Protein AF-A0A1J8P291-F1 (afdb_monomer_lite)

Foldseek 3Di:
DDAAQAWFKKKWAFPVDDDDPPDWPVNLVVC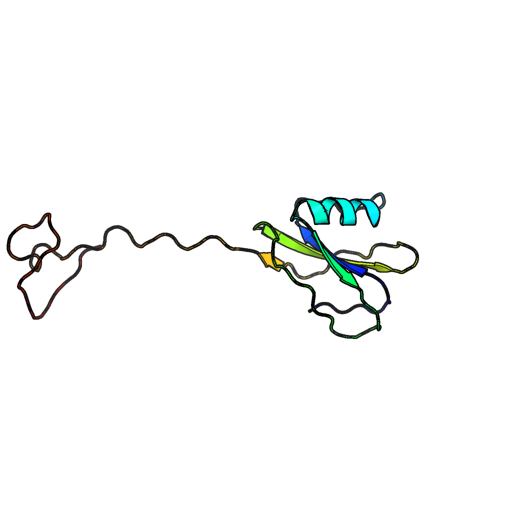VVVLGMWMDTDHDHGDDDDTDSPSHDFHKIWMWGAHPVGDIDDTDPDIDTDDPDDDDDDPFKAWDPVAAPDDRPPSDGPDPDDTDITD

Radius of gyration: 25.23 Å; chains: 1; bounding box: 46×30×67 Å

Sequence (119 aa):
SVQSSETGTAYLVHSSITVDANTTQANLDTFALADKVNKVTIATVDTATDLAATGLVDGEYKVYTVDIAGNISTASTGTVTIDTTNPSAPTGLSLADSSNTGSNDDNITSQTSALTLSG

Structure (mmCIF, N/CA/C/O backbone):
data_AF-A0A1J8P291-F1
#
_entry.id   AF-A0A1J8P291-F1
#
loop_
_atom_site.group_PDB
_atom_site.id
_atom_site.type_symbol
_atom_site.label_atom_id
_atom_site.label_alt_id
_atom_site.label_comp_id
_atom_site.label_asym_id
_atom_site.label_entity_id
_atom_site.label_seq_id
_atom_site.pdbx_PDB_ins_code
_atom_site.Cartn_x
_atom_site.Cartn_y
_atom_site.Cartn_z
_atom_site.occupancy
_atom_site.B_iso_or_equiv
_atom_site.auth_seq_id
_atom_site.auth_comp_id
_atom_site.auth_asym_id
_atom_site.auth_atom_id
_atom_site.pdbx_PDB_model_num
ATOM 1 N N . SER A 1 1 ? -4.252 -6.861 2.126 1.00 89.94 1 SER A N 1
ATOM 2 C CA . SER A 1 1 ? -5.291 -6.613 3.139 1.00 89.94 1 SER A CA 1
ATOM 3 C C . SER A 1 1 ? -4.663 -6.558 4.525 1.00 89.94 1 SER A C 1
ATOM 5 O O . SER A 1 1 ? -3.512 -6.952 4.693 1.00 89.94 1 SER A O 1
ATOM 7 N N . VAL A 1 2 ? -5.401 -6.035 5.498 1.00 93.75 2 VAL A N 1
ATOM 8 C CA . VAL A 1 2 ? -5.048 -5.931 6.918 1.00 93.75 2 VAL A CA 1
ATOM 9 C C . VAL A 1 2 ? -6.176 -6.526 7.763 1.00 93.75 2 VAL A C 1
ATOM 11 O O . VAL A 1 2 ? -7.321 -6.556 7.320 1.00 93.75 2 VAL A O 1
ATOM 14 N N . GLN A 1 3 ? -5.863 -7.008 8.962 1.00 94.12 3 GLN A N 1
ATOM 15 C CA . GLN A 1 3 ? -6.821 -7.590 9.906 1.00 94.12 3 GLN A CA 1
ATOM 16 C C . GLN A 1 3 ? -6.417 -7.190 11.330 1.00 94.12 3 GLN A C 1
ATOM 18 O O . GLN A 1 3 ? -5.225 -7.078 11.616 1.00 94.12 3 GLN A O 1
ATOM 23 N N . SER A 1 4 ? -7.398 -6.970 12.206 1.00 94.88 4 SER A N 1
ATOM 24 C CA . SER A 1 4 ? -7.193 -6.589 13.608 1.00 94.88 4 SER A CA 1
ATOM 25 C C . SER A 1 4 ? -8.221 -7.271 14.510 1.00 94.88 4 SER A C 1
ATOM 27 O O . SER A 1 4 ? -9.342 -7.528 14.069 1.00 94.88 4 SER A O 1
ATOM 29 N N . SER A 1 5 ? -7.839 -7.542 15.759 1.00 94.19 5 SER A N 1
ATOM 30 C CA . SER A 1 5 ? -8.708 -8.078 16.815 1.00 94.19 5 SER A CA 1
ATOM 31 C C . SER A 1 5 ? -9.688 -7.043 17.380 1.00 94.19 5 SER A C 1
ATOM 33 O O . SER A 1 5 ? -10.601 -7.394 18.124 1.00 94.19 5 SER A O 1
ATOM 35 N N . GLU A 1 6 ? -9.536 -5.771 17.012 1.00 94.19 6 GLU A N 1
ATOM 36 C CA . GLU A 1 6 ? -10.347 -4.656 17.481 1.00 94.19 6 GLU A CA 1
ATOM 37 C C . GLU A 1 6 ? -10.904 -3.847 16.302 1.00 94.19 6 GLU A C 1
ATOM 39 O O . GLU A 1 6 ? -10.312 -3.756 15.224 1.00 94.19 6 GLU A O 1
ATOM 44 N N . THR A 1 7 ? -12.072 -3.231 16.502 1.00 95.75 7 THR A N 1
ATOM 45 C CA . THR A 1 7 ? -12.615 -2.255 15.549 1.00 95.75 7 THR A CA 1
ATOM 46 C C . THR A 1 7 ? -11.885 -0.923 15.679 1.00 95.75 7 THR A C 1
ATOM 48 O O . THR A 1 7 ? -11.583 -0.489 16.793 1.00 95.75 7 THR A O 1
ATOM 51 N N . GLY A 1 8 ? -11.679 -0.228 14.563 1.00 96.06 8 GLY A N 1
ATOM 52 C CA . GLY A 1 8 ? -10.943 1.032 14.553 1.00 96.06 8 GLY A CA 1
ATOM 53 C C . GLY A 1 8 ? -10.460 1.418 13.161 1.00 96.06 8 GLY A C 1
ATOM 54 O O . GLY A 1 8 ? -11.165 1.218 12.172 1.00 96.06 8 GLY A O 1
ATOM 55 N N . THR A 1 9 ? -9.247 1.950 13.072 1.00 97.19 9 THR A N 1
ATOM 56 C CA . THR A 1 9 ? -8.617 2.349 11.808 1.00 97.19 9 THR A CA 1
ATOM 57 C C . THR A 1 9 ? -7.230 1.733 11.700 1.00 97.19 9 THR A C 1
ATOM 59 O O . THR A 1 9 ? -6.401 1.893 12.592 1.00 97.19 9 THR A O 1
ATOM 62 N N . ALA A 1 10 ? -6.956 1.055 10.591 1.00 97.31 10 ALA A N 1
ATOM 63 C CA . ALA A 1 10 ? -5.620 0.603 10.239 1.00 97.31 10 ALA A CA 1
ATOM 64 C C . ALA A 1 10 ? -4.903 1.671 9.407 1.00 97.31 10 ALA A C 1
ATOM 66 O O . ALA A 1 10 ? -5.493 2.267 8.507 1.00 97.31 10 ALA A O 1
ATOM 67 N N . TYR A 1 11 ? -3.623 1.872 9.693 1.00 97.62 11 TYR A N 1
ATOM 68 C CA . TYR A 1 11 ? -2.731 2.825 9.050 1.00 97.62 11 TYR A CA 1
ATOM 69 C C . TYR A 1 11 ? -1.519 2.086 8.491 1.00 97.62 11 TYR A C 1
ATOM 71 O O . TYR A 1 11 ? -0.851 1.364 9.224 1.00 97.62 11 TYR A O 1
ATOM 79 N N . LEU A 1 12 ? -1.210 2.288 7.213 1.00 97.69 12 LEU A N 1
ATOM 80 C CA . LEU A 1 12 ? 0.047 1.876 6.595 1.00 97.69 12 LEU A CA 1
ATOM 81 C C . LEU A 1 12 ? 0.984 3.082 6.616 1.00 97.69 12 LEU A C 1
ATOM 83 O O . LEU A 1 12 ? 0.720 4.059 5.924 1.00 97.69 12 LEU A O 1
ATOM 87 N N . VAL A 1 13 ? 2.035 3.033 7.431 1.00 97.88 13 VAL A N 1
ATOM 88 C CA . VAL A 1 13 ? 2.860 4.193 7.796 1.00 97.88 13 VAL A CA 1
ATOM 89 C C . VAL A 1 13 ? 4.289 4.026 7.294 1.00 97.88 13 VAL A C 1
ATOM 91 O O . VAL A 1 13 ? 4.917 3.001 7.567 1.00 97.88 13 VAL A O 1
ATOM 94 N N . HIS A 1 14 ? 4.800 5.034 6.583 1.00 97.38 14 HIS A N 1
ATOM 95 C CA . HIS A 1 14 ? 6.168 5.056 6.063 1.00 97.38 14 HIS A CA 1
ATOM 96 C C . HIS A 1 14 ? 7.210 5.060 7.192 1.00 97.38 14 HIS A C 1
ATOM 98 O O . HIS A 1 14 ? 7.032 5.724 8.214 1.00 97.38 14 HIS A O 1
ATOM 104 N N . SER A 1 15 ? 8.348 4.399 6.981 1.00 95.75 15 SER A N 1
ATOM 105 C CA . SER A 1 15 ? 9.428 4.229 7.965 1.00 95.75 15 SER A CA 1
ATOM 106 C C . SER A 1 15 ? 10.077 5.539 8.426 1.00 95.75 15 SER A C 1
ATOM 108 O O . SER A 1 15 ? 10.687 5.583 9.490 1.00 95.75 15 SER A O 1
ATOM 110 N N . SER A 1 16 ? 9.911 6.629 7.669 1.00 94.75 16 SER A N 1
ATOM 111 C CA . SER A 1 16 ? 10.361 7.969 8.079 1.00 94.75 16 SER A CA 1
ATOM 112 C C . SER A 1 16 ? 9.531 8.588 9.210 1.00 94.75 16 SER A C 1
ATOM 114 O O . SER A 1 16 ? 9.901 9.650 9.702 1.00 94.75 16 SER A O 1
ATOM 116 N N . ILE A 1 17 ? 8.370 8.018 9.545 1.00 94.75 17 ILE A N 1
ATOM 117 C CA . ILE A 1 17 ? 7.502 8.502 10.620 1.00 94.75 17 ILE A CA 1
ATOM 118 C C . ILE A 1 17 ? 7.774 7.683 11.881 1.00 94.75 17 ILE A C 1
ATOM 120 O O . ILE A 1 17 ? 7.585 6.467 11.899 1.00 94.75 17 ILE A O 1
ATOM 124 N N . THR A 1 18 ? 8.179 8.359 12.953 1.00 94.06 18 THR A N 1
ATOM 125 C CA . THR A 1 18 ? 8.285 7.742 14.278 1.00 94.06 18 THR A CA 1
ATOM 126 C C . THR A 1 18 ? 6.895 7.632 14.892 1.00 94.06 18 THR A C 1
ATOM 128 O O . THR A 1 18 ? 6.225 8.646 15.071 1.00 94.06 18 THR A O 1
ATOM 131 N N . VAL A 1 19 ? 6.475 6.408 15.218 1.00 94.75 19 VAL A N 1
ATOM 132 C CA . VAL A 1 19 ? 5.251 6.141 15.983 1.00 94.75 19 VAL A CA 1
ATOM 133 C C . VAL A 1 19 ? 5.658 5.740 17.398 1.00 94.75 19 VAL A C 1
ATOM 135 O O . VAL A 1 19 ? 6.246 4.679 17.607 1.00 94.75 19 VAL A O 1
ATOM 138 N N . ASP A 1 20 ? 5.382 6.617 18.357 1.00 93.00 20 ASP A N 1
ATOM 139 C CA . ASP A 1 20 ? 5.696 6.449 19.778 1.00 93.00 20 ASP A CA 1
ATOM 140 C C . ASP A 1 20 ? 4.497 6.799 20.677 1.00 93.00 20 ASP A C 1
ATOM 142 O O . ASP A 1 20 ? 3.396 7.067 20.197 1.00 93.00 20 ASP A O 1
ATOM 146 N N . ALA A 1 21 ? 4.705 6.806 21.996 1.00 89.88 21 ALA A N 1
ATOM 147 C CA . ALA A 1 21 ? 3.656 7.056 22.986 1.00 89.88 21 ALA A CA 1
ATOM 148 C C . ALA A 1 21 ? 2.993 8.449 22.899 1.00 89.88 21 ALA A C 1
ATOM 150 O O . ALA A 1 21 ? 1.912 8.632 23.449 1.00 89.88 21 ALA A O 1
ATOM 151 N N . ASN A 1 22 ? 3.619 9.426 22.236 1.00 91.62 22 ASN A N 1
ATOM 152 C CA . ASN A 1 22 ? 3.053 10.760 22.012 1.00 91.62 22 ASN A CA 1
ATOM 153 C C . ASN A 1 22 ? 2.361 10.881 20.650 1.00 91.62 22 ASN A C 1
ATOM 155 O O . ASN A 1 22 ? 1.756 11.913 20.355 1.00 91.62 22 ASN A O 1
ATOM 159 N N . THR A 1 23 ? 2.475 9.862 19.797 1.00 95.62 23 THR A N 1
ATOM 160 C CA . THR A 1 23 ? 1.822 9.860 18.493 1.00 95.62 23 THR A CA 1
ATOM 161 C C . THR A 1 23 ? 0.324 9.694 18.684 1.00 95.62 23 THR A C 1
ATOM 163 O O . THR A 1 23 ? -0.137 8.790 19.374 1.00 95.62 23 THR A O 1
ATOM 166 N N . THR A 1 24 ? -0.447 10.571 18.052 1.00 95.50 24 THR A N 1
ATOM 167 C CA . THR A 1 24 ? -1.910 10.523 18.065 1.00 95.50 24 THR A CA 1
ATOM 168 C C . THR A 1 24 ? -2.449 10.173 16.686 1.00 95.50 24 THR A C 1
ATOM 170 O O . THR A 1 24 ? -1.769 10.336 15.668 1.00 95.50 24 THR A O 1
ATOM 173 N N . GLN A 1 25 ? -3.719 9.774 16.630 1.00 95.25 25 GLN A N 1
ATOM 174 C CA . GLN A 1 25 ? -4.406 9.550 15.361 1.00 95.25 25 GLN A CA 1
ATOM 175 C C . GLN A 1 25 ? -4.371 10.781 14.438 1.00 95.25 25 GLN A C 1
ATOM 177 O O . GLN A 1 25 ? -4.158 10.645 13.235 1.00 95.25 25 GLN A O 1
ATOM 182 N N . ALA A 1 26 ? -4.479 11.989 14.999 1.00 95.06 26 ALA A N 1
ATOM 183 C CA . ALA A 1 26 ? -4.407 13.236 14.239 1.00 95.06 26 ALA A CA 1
ATOM 184 C C . ALA A 1 26 ? -3.026 13.469 13.595 1.00 95.06 26 ALA A C 1
ATOM 186 O O . ALA A 1 26 ? -2.938 14.034 12.501 1.00 95.06 26 ALA A O 1
ATOM 187 N N . ASN A 1 27 ? -1.940 13.015 14.237 1.00 94.56 27 ASN A N 1
ATOM 188 C CA . ASN A 1 27 ? -0.608 13.072 13.633 1.00 94.56 27 ASN A CA 1
ATOM 189 C C . ASN A 1 27 ? -0.533 12.156 12.407 1.00 94.56 27 ASN A C 1
ATOM 191 O O . ASN A 1 27 ? -0.109 12.606 11.345 1.00 94.56 27 ASN A O 1
ATOM 195 N N . LEU A 1 28 ? -1.006 10.910 12.527 1.00 95.12 28 LEU A N 1
ATOM 196 C CA . LEU A 1 28 ? -1.041 9.957 11.410 1.00 95.12 28 LEU A CA 1
ATOM 197 C C . LEU A 1 28 ? -1.924 10.452 10.256 1.00 95.12 28 LEU A C 1
ATOM 199 O O . LEU A 1 28 ? -1.532 10.353 9.095 1.00 95.12 28 LEU A O 1
ATOM 203 N N . ASP A 1 29 ? -3.072 11.052 10.569 1.00 94.19 29 ASP A N 1
ATOM 204 C CA . ASP A 1 29 ? -3.974 11.643 9.577 1.00 94.19 29 ASP A CA 1
ATOM 205 C C . ASP A 1 29 ? -3.339 12.823 8.830 1.00 94.19 29 ASP A C 1
ATOM 207 O O . ASP A 1 29 ? -3.564 12.987 7.633 1.00 94.19 29 ASP A O 1
ATOM 211 N N . THR A 1 30 ? -2.504 13.616 9.504 1.00 93.38 30 THR A N 1
ATOM 212 C CA . THR A 1 30 ? -1.762 14.709 8.859 1.00 93.38 30 THR A CA 1
ATOM 213 C C . THR A 1 30 ? -0.757 14.165 7.842 1.00 93.38 30 THR A C 1
ATOM 215 O O . THR A 1 30 ? -0.627 14.710 6.748 1.00 93.38 30 THR A O 1
ATOM 218 N N . PHE A 1 31 ? -0.078 13.059 8.160 1.00 90.06 31 PHE A N 1
ATOM 219 C CA . PHE A 1 31 ? 0.862 12.417 7.236 1.00 90.06 31 PHE A CA 1
ATOM 220 C C . PHE A 1 31 ? 0.183 11.706 6.062 1.00 90.06 31 PHE A C 1
ATOM 222 O O . PHE A 1 31 ? 0.835 11.481 5.041 1.00 90.06 31 PHE A O 1
ATOM 229 N N . ALA A 1 32 ? -1.115 11.404 6.166 1.00 86.44 32 ALA A N 1
ATOM 230 C CA . ALA A 1 32 ? -1.882 10.867 5.046 1.00 86.44 32 ALA A CA 1
ATOM 231 C C . ALA A 1 32 ? -2.080 11.890 3.920 1.00 86.44 32 ALA A C 1
ATOM 233 O O . ALA A 1 32 ? -2.212 11.518 2.762 1.00 86.44 32 ALA A O 1
ATOM 234 N N . LEU A 1 33 ? -2.028 1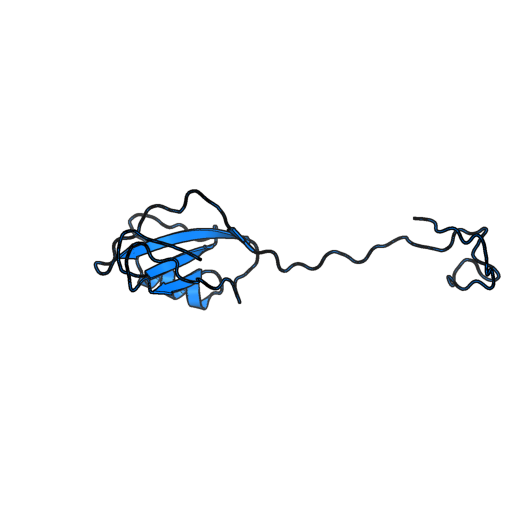3.186 4.242 1.00 80.81 33 LEU A N 1
ATOM 235 C CA . LEU A 1 33 ? -2.033 14.264 3.249 1.00 80.81 33 LEU A CA 1
ATOM 236 C C . LEU A 1 33 ? -0.660 14.490 2.596 1.00 80.81 33 LEU A C 1
ATOM 238 O O . LEU A 1 33 ? -0.551 15.298 1.680 1.00 80.81 33 LEU A O 1
ATOM 242 N N . ALA A 1 34 ? 0.386 13.829 3.095 1.00 86.62 34 ALA A N 1
ATOM 243 C CA . ALA A 1 34 ? 1.765 13.974 2.636 1.00 86.62 34 ALA A CA 1
ATOM 244 C C . ALA A 1 34 ? 2.284 12.708 1.933 1.00 86.62 34 ALA A C 1
ATOM 246 O O . ALA A 1 34 ? 3.493 12.478 1.928 1.00 86.62 34 ALA A O 1
ATOM 247 N N . ASP A 1 35 ? 1.383 11.862 1.419 1.00 93.38 35 ASP A N 1
ATOM 248 C CA . ASP A 1 35 ? 1.693 10.639 0.659 1.00 93.38 35 ASP A CA 1
ATOM 249 C C . ASP A 1 35 ? 2.576 9.623 1.414 1.00 93.38 35 ASP A C 1
ATOM 251 O O . ASP A 1 35 ? 3.216 8.750 0.829 1.00 93.38 35 ASP A O 1
ATOM 255 N N . LYS A 1 36 ? 2.629 9.735 2.747 1.00 94.69 36 LYS A N 1
ATOM 256 C CA . LYS A 1 36 ? 3.442 8.887 3.638 1.00 94.69 36 LYS A CA 1
ATOM 257 C C . LYS A 1 36 ? 2.611 7.903 4.449 1.00 94.69 36 LYS A C 1
ATOM 259 O O . LYS A 1 36 ? 3.176 7.055 5.143 1.00 94.69 36 LYS A O 1
ATOM 264 N N . VAL A 1 37 ? 1.289 8.044 4.427 1.00 97.50 37 VAL A N 1
ATOM 265 C CA . VAL A 1 37 ? 0.371 7.203 5.187 1.00 97.50 37 VAL A CA 1
ATOM 266 C C . VAL A 1 37 ? -0.897 6.964 4.384 1.00 97.50 37 VAL A C 1
ATOM 268 O O . VAL A 1 37 ? -1.510 7.909 3.909 1.00 97.50 37 VAL A O 1
ATOM 271 N N . ASN A 1 38 ? -1.345 5.716 4.311 1.00 97.12 38 ASN A N 1
ATOM 272 C CA . ASN A 1 38 ? -2.708 5.395 3.887 1.00 97.12 38 ASN A CA 1
ATOM 273 C C . ASN A 1 38 ? -3.469 4.766 5.049 1.00 97.12 38 ASN A C 1
ATOM 275 O O . ASN A 1 38 ? -2.866 4.197 5.960 1.00 97.12 38 ASN A O 1
ATOM 279 N N . LYS A 1 39 ? -4.801 4.853 5.024 1.00 96.31 39 LYS A N 1
ATOM 280 C CA . LYS A 1 39 ? -5.644 4.312 6.093 1.00 96.31 39 LYS A CA 1
ATOM 281 C C . LYS A 1 39 ? -6.903 3.635 5.580 1.00 96.31 39 LYS A C 1
ATOM 283 O O . LYS A 1 39 ? -7.401 3.965 4.507 1.00 96.31 39 LYS A O 1
ATOM 288 N N . VAL A 1 40 ? -7.433 2.721 6.385 1.00 97.00 40 VAL A N 1
ATOM 289 C CA . VAL A 1 40 ? -8.735 2.088 6.165 1.00 97.00 40 VAL A CA 1
ATOM 290 C C . VAL A 1 40 ? -9.429 1.810 7.494 1.00 97.00 40 VAL A C 1
ATOM 292 O O . VAL A 1 40 ? -8.783 1.512 8.496 1.00 97.00 40 VAL A O 1
ATOM 295 N N . THR A 1 41 ? -10.754 1.902 7.509 1.00 97.25 41 THR A N 1
ATOM 296 C CA . THR A 1 41 ? -11.573 1.554 8.674 1.00 97.25 41 THR A CA 1
ATOM 297 C C . THR A 1 41 ? -11.729 0.038 8.803 1.00 97.25 41 THR A C 1
ATOM 299 O O . THR A 1 41 ? -12.134 -0.625 7.853 1.00 97.25 41 THR A O 1
ATOM 302 N N . ILE A 1 42 ? -11.477 -0.493 10.000 1.00 96.50 42 ILE A N 1
ATOM 303 C CA . ILE A 1 42 ? -11.783 -1.870 10.402 1.00 96.50 42 ILE A CA 1
ATOM 304 C C . ILE A 1 42 ? -13.143 -1.863 11.107 1.00 96.50 42 ILE A C 1
ATOM 306 O O . ILE A 1 42 ? -13.243 -1.557 12.296 1.00 96.50 42 ILE A O 1
ATOM 310 N N . ALA A 1 43 ? -14.205 -2.150 10.353 1.00 95.38 43 ALA A N 1
ATOM 311 C CA . ALA A 1 43 ? -15.578 -2.134 10.866 1.00 95.38 43 ALA A CA 1
ATOM 312 C C . ALA A 1 43 ? -15.946 -3.409 11.641 1.00 95.38 43 ALA A C 1
ATOM 314 O O . ALA A 1 43 ? -16.783 -3.372 12.541 1.00 95.38 43 ALA A O 1
ATOM 315 N N . THR A 1 44 ? -15.323 -4.533 11.292 1.00 94.88 44 THR A N 1
ATOM 316 C CA . THR A 1 44 ? -15.547 -5.836 11.915 1.00 94.88 44 THR A CA 1
ATOM 317 C C . THR A 1 44 ? -14.210 -6.433 12.322 1.00 94.88 44 THR A C 1
ATOM 319 O O . THR A 1 44 ? -13.265 -6.467 11.531 1.00 94.88 44 THR A O 1
ATOM 322 N N . VAL A 1 45 ? -14.133 -6.897 13.569 1.00 95.69 45 VAL A N 1
ATOM 323 C CA . VAL A 1 45 ? -12.951 -7.597 14.082 1.00 95.69 45 VAL A CA 1
ATOM 324 C C . VAL A 1 45 ? -12.666 -8.842 13.250 1.00 95.69 45 VAL A C 1
ATOM 326 O O . VAL A 1 45 ? -13.566 -9.417 12.629 1.00 95.69 45 VAL A O 1
ATOM 329 N N . ASP A 1 46 ? -11.400 -9.233 13.209 1.00 94.81 46 ASP A N 1
ATOM 330 C CA . ASP A 1 46 ? -10.914 -10.444 12.555 1.00 94.81 46 ASP A CA 1
ATOM 331 C C . ASP A 1 46 ? -11.341 -10.608 11.088 1.00 94.81 46 ASP A C 1
ATOM 333 O O . ASP A 1 46 ? -11.395 -11.711 10.546 1.00 94.81 46 ASP A O 1
ATOM 337 N N . THR A 1 47 ? -11.624 -9.492 10.417 1.00 96.12 47 THR A N 1
ATOM 338 C CA . THR A 1 47 ? -12.029 -9.472 9.014 1.00 96.12 47 THR A CA 1
ATOM 339 C C . THR A 1 47 ? -10.936 -8.839 8.167 1.00 96.12 47 THR A C 1
ATOM 341 O O . THR A 1 47 ? -10.527 -7.699 8.403 1.00 96.12 47 THR A O 1
ATOM 344 N N . ALA A 1 48 ? -10.477 -9.570 7.151 1.00 96.25 48 ALA A N 1
ATOM 345 C CA . ALA A 1 48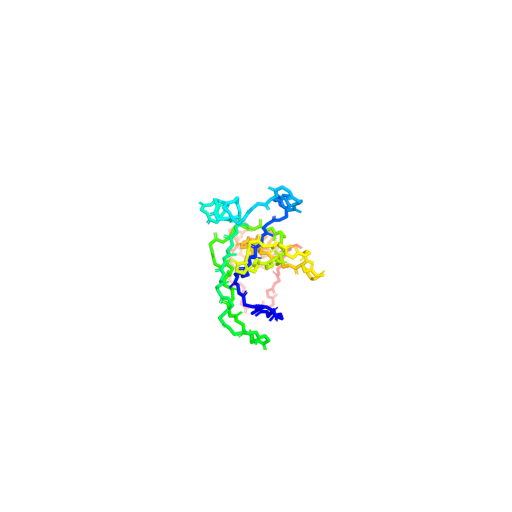 ? -9.542 -9.036 6.171 1.00 96.25 48 ALA A CA 1
ATOM 346 C C . ALA A 1 48 ? -10.165 -7.831 5.451 1.00 96.25 48 ALA A C 1
ATOM 348 O O . ALA A 1 48 ? -11.200 -7.944 4.800 1.00 96.25 48 ALA A O 1
ATOM 349 N N . THR A 1 49 ? -9.512 -6.682 5.573 1.00 96.62 49 THR A N 1
ATOM 350 C CA . THR A 1 49 ? -9.943 -5.405 5.003 1.00 96.62 49 THR A CA 1
ATOM 351 C C . THR A 1 49 ? -8.879 -4.905 4.035 1.00 96.62 49 THR A C 1
ATOM 353 O O . THR A 1 49 ? -7.681 -4.973 4.322 1.00 96.62 49 THR A O 1
ATOM 356 N N . ASP A 1 50 ? -9.282 -4.417 2.868 1.00 96.62 50 ASP A N 1
ATOM 357 C CA . ASP A 1 50 ? -8.335 -3.916 1.876 1.00 96.62 50 ASP A CA 1
ATOM 358 C C . ASP A 1 50 ? -7.813 -2.535 2.258 1.00 96.62 50 ASP A C 1
ATOM 360 O O . ASP A 1 50 ? -8.571 -1.591 2.453 1.00 96.62 50 ASP A O 1
ATOM 364 N N . LEU A 1 51 ? -6.490 -2.422 2.344 1.00 96.31 51 LEU A N 1
ATOM 365 C CA . LEU A 1 51 ? -5.784 -1.171 2.570 1.00 96.31 51 LEU A CA 1
ATOM 366 C C . LEU A 1 51 ? -4.971 -0.863 1.319 1.00 96.31 51 LEU A C 1
ATOM 368 O O . LEU A 1 51 ? -4.040 -1.597 0.985 1.00 96.31 51 LEU A O 1
ATOM 372 N N . ALA A 1 52 ? -5.358 0.194 0.611 1.00 95.50 52 ALA A N 1
ATOM 373 C CA . ALA A 1 52 ? -4.681 0.605 -0.608 1.00 95.50 52 ALA A CA 1
ATOM 374 C C . ALA A 1 52 ? -3.302 1.202 -0.295 1.00 95.50 52 ALA A C 1
ATOM 376 O O . ALA A 1 52 ? -3.143 1.951 0.667 1.00 95.50 52 ALA A O 1
ATOM 377 N N . ALA A 1 53 ? -2.323 0.924 -1.155 1.00 94.62 53 ALA A N 1
ATOM 378 C CA . ALA A 1 53 ? -0.998 1.553 -1.139 1.00 94.62 53 ALA A CA 1
ATOM 379 C C . ALA A 1 53 ? -0.812 2.573 -2.280 1.00 94.62 53 ALA A C 1
ATOM 381 O O . ALA A 1 53 ? 0.281 3.072 -2.517 1.00 94.62 53 ALA A O 1
ATOM 382 N N . THR A 1 54 ? -1.882 2.870 -3.018 1.00 93.25 54 THR A N 1
ATOM 383 C CA . THR A 1 54 ? -1.862 3.819 -4.134 1.00 93.25 54 THR A CA 1
ATOM 384 C C . THR A 1 54 ? -1.545 5.227 -3.648 1.00 93.25 54 THR A C 1
ATOM 386 O O . THR A 1 54 ? -2.098 5.655 -2.634 1.00 93.25 54 THR A O 1
ATOM 389 N N . GLY A 1 55 ? -0.718 5.947 -4.406 1.00 93.06 55 GLY A N 1
ATOM 390 C CA . GLY A 1 55 ? -0.347 7.330 -4.100 1.00 93.06 55 GLY A CA 1
ATOM 391 C C . GLY A 1 55 ? 0.696 7.477 -2.993 1.00 93.06 55 GLY A C 1
ATOM 392 O O . GLY A 1 55 ? 1.041 8.601 -2.664 1.00 93.06 55 GLY A O 1
ATOM 393 N N . LEU A 1 56 ? 1.208 6.376 -2.435 1.00 96.56 56 LEU A N 1
ATOM 394 C CA . LEU A 1 56 ? 2.302 6.418 -1.471 1.00 96.56 56 LEU A CA 1
ATOM 395 C C . LEU A 1 56 ? 3.650 6.598 -2.167 1.00 96.56 56 LEU A C 1
ATOM 397 O O . LEU A 1 56 ? 3.873 6.054 -3.248 1.00 96.56 56 LEU A O 1
ATOM 401 N N . VAL A 1 57 ? 4.558 7.322 -1.514 1.00 96.06 57 VAL A N 1
ATOM 402 C CA . VAL A 1 57 ? 5.955 7.418 -1.957 1.00 96.06 57 VAL A CA 1
ATOM 403 C C . VAL A 1 57 ? 6.686 6.086 -1.785 1.00 96.06 57 VAL A C 1
ATOM 405 O O . VAL A 1 57 ? 6.380 5.313 -0.871 1.00 96.06 57 VAL A O 1
ATOM 408 N N . ASP A 1 58 ? 7.690 5.843 -2.622 1.00 96.38 58 ASP A N 1
ATOM 409 C CA . ASP A 1 58 ? 8.536 4.656 -2.510 1.00 96.38 58 ASP A CA 1
ATOM 410 C C . ASP A 1 58 ? 9.253 4.599 -1.158 1.00 96.38 58 ASP A C 1
ATOM 412 O O . ASP A 1 58 ? 9.708 5.615 -0.622 1.00 96.38 58 ASP A O 1
ATOM 416 N N . GLY A 1 59 ? 9.364 3.390 -0.613 1.00 96.94 59 GLY A N 1
ATOM 417 C CA . GLY A 1 59 ? 10.022 3.144 0.661 1.00 96.94 59 GLY A CA 1
ATOM 418 C C . GLY A 1 59 ? 9.421 1.990 1.451 1.00 96.94 59 GLY A C 1
ATOM 419 O O . GLY A 1 59 ? 8.636 1.185 0.947 1.00 96.94 59 GLY A O 1
ATOM 420 N N . GLU A 1 60 ? 9.821 1.904 2.716 1.00 97.94 60 GLU A N 1
ATOM 421 C CA . GLU A 1 60 ? 9.373 0.859 3.633 1.00 97.94 60 GLU A CA 1
ATOM 422 C C . GLU A 1 60 ? 8.228 1.343 4.519 1.00 97.94 60 GLU A C 1
ATOM 424 O O . GLU A 1 60 ? 8.228 2.475 5.001 1.00 97.94 60 GLU A O 1
ATOM 429 N N . TYR A 1 61 ? 7.280 0.453 4.787 1.00 97.94 61 TYR A N 1
ATOM 430 C CA . TYR A 1 61 ? 6.072 0.732 5.545 1.00 97.94 61 TYR A CA 1
ATOM 431 C C . TYR A 1 61 ? 5.794 -0.356 6.580 1.00 97.94 61 TYR A C 1
ATOM 433 O O . TYR A 1 61 ? 6.116 -1.533 6.389 1.00 97.94 61 TYR A O 1
ATOM 441 N N . LYS A 1 62 ? 5.129 0.044 7.665 1.00 97.56 62 LYS A N 1
ATOM 442 C CA . LYS A 1 62 ? 4.556 -0.858 8.671 1.00 97.56 62 LYS A CA 1
ATOM 443 C C . LYS A 1 62 ? 3.101 -0.515 8.938 1.00 97.56 62 LYS A C 1
ATOM 445 O O . LYS A 1 62 ? 2.686 0.628 8.760 1.00 97.56 62 LYS A O 1
ATOM 450 N N . VAL A 1 63 ? 2.334 -1.507 9.376 1.00 97.19 63 VAL A N 1
ATOM 451 C CA . VAL A 1 63 ? 0.929 -1.318 9.740 1.00 97.19 63 VAL A CA 1
ATOM 452 C C . VAL A 1 63 ? 0.810 -1.048 11.235 1.00 97.19 63 VAL A C 1
ATOM 454 O O . VAL A 1 63 ? 1.438 -1.728 12.045 1.00 97.19 63 VAL A O 1
ATOM 457 N N . TYR A 1 64 ? -0.024 -0.074 11.578 1.00 97.12 64 TYR A N 1
ATOM 458 C CA . TYR A 1 64 ? -0.461 0.237 12.934 1.00 97.12 64 TYR A CA 1
ATOM 459 C C . TYR A 1 64 ? -1.984 0.265 12.955 1.00 97.12 64 TYR A C 1
ATOM 461 O O . TYR A 1 64 ? -2.608 0.675 11.976 1.00 97.12 64 TYR A O 1
ATOM 469 N N . THR A 1 65 ? -2.599 -0.134 14.060 1.00 96.94 65 THR A N 1
ATOM 470 C CA . THR A 1 65 ? -4.040 0.024 14.257 1.00 96.94 65 THR A CA 1
ATOM 471 C C . THR A 1 65 ? -4.317 0.999 15.379 1.00 96.94 65 THR A C 1
ATOM 473 O O . THR A 1 65 ? -3.597 1.031 16.372 1.00 96.94 65 THR A O 1
ATOM 476 N N . VAL A 1 66 ? -5.364 1.796 15.206 1.00 96.94 66 VAL A N 1
ATOM 477 C CA . VAL A 1 66 ? -5.874 2.717 16.216 1.00 96.94 66 VAL A CA 1
ATOM 478 C C . VAL A 1 66 ? -7.291 2.297 16.564 1.00 96.94 66 VAL A C 1
ATOM 480 O O . VAL A 1 66 ? -8.130 2.214 15.666 1.00 96.94 66 VAL A O 1
ATOM 483 N N . ASP A 1 67 ? -7.552 2.001 17.835 1.00 96.12 67 ASP A N 1
ATOM 484 C CA . ASP A 1 67 ? -8.893 1.637 18.304 1.00 96.12 67 ASP A CA 1
ATOM 485 C C . ASP A 1 67 ? -9.829 2.863 18.401 1.00 96.12 67 ASP A C 1
ATOM 487 O O . ASP A 1 67 ? -9.429 4.006 18.177 1.00 96.12 67 ASP A O 1
ATOM 491 N N . ILE A 1 68 ? -11.102 2.641 18.747 1.00 93.31 68 ILE A N 1
ATOM 492 C CA . ILE A 1 68 ? -12.102 3.722 18.889 1.00 93.31 68 ILE A CA 1
ATOM 493 C C . ILE A 1 68 ? -11.743 4.708 20.018 1.00 93.31 68 ILE A C 1
ATOM 495 O O . ILE A 1 68 ? -12.152 5.868 19.975 1.00 93.31 68 ILE A O 1
ATOM 499 N N . ALA A 1 69 ? -10.986 4.267 21.025 1.00 93.38 69 ALA A N 1
ATOM 500 C CA . ALA A 1 69 ? -10.526 5.119 22.118 1.00 93.38 69 ALA A CA 1
ATOM 501 C C . ALA A 1 69 ? -9.269 5.934 21.750 1.00 93.38 69 ALA A C 1
ATOM 503 O O . ALA A 1 69 ? -8.872 6.809 22.519 1.00 93.38 69 ALA A O 1
ATOM 504 N N . GLY A 1 70 ? -8.673 5.691 20.579 1.00 93.94 70 GLY A N 1
ATOM 505 C CA . GLY A 1 70 ? -7.480 6.377 20.092 1.00 93.94 70 GLY A CA 1
ATOM 506 C C . GLY A 1 70 ? -6.160 5.718 20.503 1.00 93.94 70 GLY A C 1
ATOM 507 O O . GLY A 1 70 ? -5.108 6.327 20.306 1.00 93.94 70 GLY A O 1
ATOM 508 N N . ASN A 1 71 ? -6.178 4.503 21.060 1.00 94.69 71 ASN A N 1
ATOM 509 C CA . ASN A 1 71 ? -4.954 3.787 21.420 1.00 94.69 71 ASN A CA 1
ATOM 510 C C . ASN A 1 71 ? -4.294 3.205 20.167 1.00 94.69 71 ASN A C 1
ATOM 512 O O . ASN A 1 71 ? -4.956 2.536 19.374 1.00 94.69 71 ASN A O 1
ATOM 516 N N . ILE A 1 72 ? -2.986 3.426 20.008 1.00 96.25 72 ILE A N 1
ATOM 517 C CA . ILE A 1 72 ? -2.199 2.926 18.872 1.00 96.25 72 ILE A CA 1
ATOM 518 C C . ILE A 1 72 ? -1.524 1.600 19.244 1.00 96.25 72 ILE A C 1
ATOM 520 O O . ILE A 1 72 ? -0.908 1.481 20.304 1.00 96.25 72 ILE A O 1
ATOM 524 N N . SER A 1 73 ? -1.615 0.606 18.361 1.00 95.62 73 SER A N 1
ATOM 525 C CA . SER A 1 73 ? -0.949 -0.688 18.516 1.00 95.62 73 SER A CA 1
ATOM 526 C C . SER A 1 73 ? 0.572 -0.589 18.375 1.00 95.62 73 SER A C 1
ATOM 528 O O . SER A 1 73 ? 1.132 0.394 17.887 1.00 95.62 73 SER A O 1
ATOM 530 N N . THR A 1 74 ? 1.265 -1.679 18.703 1.00 94.88 74 THR A N 1
ATOM 531 C CA . THR A 1 74 ? 2.628 -1.882 18.207 1.00 94.88 74 THR A CA 1
ATOM 532 C C . THR A 1 74 ? 2.629 -2.044 16.684 1.00 94.88 74 THR A C 1
ATOM 534 O O . THR A 1 74 ? 1.615 -2.394 16.072 1.00 94.88 74 THR A O 1
ATOM 537 N N . ALA A 1 75 ? 3.780 -1.776 16.066 1.00 95.69 75 ALA A N 1
ATOM 538 C CA . ALA A 1 75 ? 3.956 -1.959 14.632 1.00 95.69 75 ALA A CA 1
ATOM 539 C C . ALA A 1 75 ? 3.794 -3.433 14.231 1.00 95.69 75 ALA A C 1
ATOM 541 O O . ALA A 1 75 ? 4.206 -4.334 14.969 1.00 95.69 75 ALA A O 1
ATOM 542 N N . SER A 1 76 ? 3.297 -3.672 13.018 1.00 96.06 76 SER A N 1
ATOM 543 C CA . SER A 1 76 ? 3.310 -5.000 12.410 1.00 96.06 76 SER A CA 1
ATOM 544 C C . SER A 1 76 ? 4.722 -5.595 12.376 1.00 96.06 76 SER A C 1
ATOM 546 O O . SER A 1 76 ? 5.723 -4.890 12.209 1.00 96.06 76 SER A O 1
ATOM 548 N N . THR A 1 77 ? 4.803 -6.920 12.496 1.00 94.69 77 THR A N 1
ATOM 549 C CA . THR A 1 77 ? 6.072 -7.655 12.396 1.00 94.69 77 THR A CA 1
ATOM 550 C C . THR A 1 77 ? 6.622 -7.656 10.971 1.00 94.69 77 THR A C 1
ATOM 552 O O . THR A 1 77 ? 7.832 -7.564 10.784 1.00 94.69 77 THR A O 1
ATOM 555 N N . GLY A 1 78 ? 5.737 -7.731 9.974 1.00 93.81 78 GLY A N 1
ATOM 556 C CA . GLY A 1 78 ? 6.088 -7.621 8.562 1.00 93.81 78 GLY A CA 1
ATOM 557 C C . GLY A 1 78 ? 6.340 -6.180 8.124 1.00 93.81 78 GLY A C 1
ATOM 558 O O . GLY A 1 78 ? 5.794 -5.232 8.699 1.00 93.81 78 GLY A O 1
ATOM 559 N N . THR A 1 79 ? 7.145 -6.048 7.074 1.00 95.31 79 THR A N 1
ATOM 560 C CA . THR A 1 79 ? 7.382 -4.806 6.339 1.00 95.31 79 THR A CA 1
ATOM 561 C C . THR A 1 79 ? 6.735 -4.882 4.960 1.00 95.31 79 THR A C 1
ATOM 563 O O . THR A 1 79 ? 6.621 -5.955 4.365 1.00 95.31 79 THR A O 1
ATOM 566 N N . VAL A 1 80 ? 6.290 -3.733 4.460 1.00 96.06 80 VAL A N 1
ATOM 567 C CA . VAL A 1 80 ? 5.796 -3.564 3.090 1.00 96.06 80 VAL A CA 1
ATOM 568 C C . VAL A 1 80 ? 6.738 -2.610 2.374 1.00 96.06 80 VAL A C 1
ATOM 570 O O . VAL A 1 80 ? 7.019 -1.536 2.898 1.00 96.06 80 VAL A O 1
ATOM 573 N N . THR A 1 81 ? 7.206 -2.980 1.187 1.00 97.12 81 THR A N 1
ATOM 574 C CA . THR A 1 81 ? 8.025 -2.103 0.343 1.00 97.12 81 THR A CA 1
ATOM 575 C C . THR A 1 81 ? 7.191 -1.627 -0.832 1.00 97.12 81 THR A C 1
ATOM 577 O O . THR A 1 81 ? 6.605 -2.440 -1.546 1.00 97.12 81 THR A O 1
ATOM 580 N N . ILE A 1 82 ? 7.134 -0.312 -1.010 1.00 96.75 82 ILE A N 1
ATOM 581 C CA . ILE A 1 82 ? 6.574 0.322 -2.199 1.00 96.75 82 ILE A CA 1
ATOM 582 C C . ILE A 1 82 ? 7.745 0.744 -3.076 1.00 96.75 82 ILE A C 1
ATOM 584 O O . ILE A 1 82 ? 8.645 1.439 -2.608 1.00 96.75 82 ILE A O 1
ATOM 588 N N . ASP A 1 83 ? 7.738 0.276 -4.317 1.00 96.06 83 ASP A N 1
ATOM 589 C CA . ASP A 1 83 ? 8.729 0.612 -5.332 1.00 96.06 83 ASP A CA 1
ATOM 590 C C . ASP A 1 83 ? 7.997 0.829 -6.655 1.00 96.06 83 ASP A C 1
ATOM 592 O O . ASP A 1 83 ? 7.397 -0.091 -7.221 1.00 96.06 83 ASP A O 1
ATOM 596 N N . THR A 1 84 ? 7.994 2.077 -7.102 1.00 95.12 84 THR A N 1
ATOM 597 C CA . THR A 1 84 ? 7.407 2.516 -8.364 1.00 95.12 84 THR A CA 1
ATOM 598 C C . THR A 1 84 ? 8.486 2.935 -9.356 1.00 95.12 84 THR A C 1
ATOM 600 O O . THR A 1 84 ? 8.165 3.375 -10.465 1.00 95.12 84 THR A O 1
ATOM 603 N N . THR A 1 85 ? 9.766 2.757 -9.007 1.00 94.50 85 THR A N 1
ATOM 604 C CA . THR A 1 85 ? 10.876 3.056 -9.902 1.00 94.50 85 THR A CA 1
ATOM 605 C C . THR A 1 85 ? 10.899 2.075 -11.069 1.00 94.50 85 THR A C 1
ATOM 607 O O . THR A 1 85 ? 10.900 0.851 -10.921 1.00 94.50 85 THR A O 1
ATOM 610 N N . ASN A 1 86 ? 10.888 2.612 -12.289 1.00 94.00 86 ASN A N 1
ATOM 611 C CA . ASN A 1 86 ? 11.038 1.773 -13.468 1.00 94.00 86 ASN A CA 1
ATOM 612 C C . ASN A 1 86 ? 12.481 1.253 -13.557 1.00 94.00 86 ASN A C 1
ATOM 614 O O . ASN A 1 86 ? 13.417 1.996 -13.250 1.00 94.00 86 ASN A O 1
ATOM 618 N N . PRO A 1 87 ? 12.689 0.015 -14.037 1.00 92.94 87 PRO A N 1
ATOM 619 C CA . PRO A 1 87 ? 14.032 -0.460 -14.316 1.00 92.94 87 PRO A CA 1
ATOM 620 C C . PRO A 1 87 ? 14.684 0.413 -15.394 1.00 92.94 87 PRO A C 1
ATOM 622 O O . PRO A 1 87 ? 14.023 0.872 -16.330 1.00 92.94 87 PRO A O 1
ATOM 625 N N . SER A 1 88 ? 15.998 0.606 -15.289 1.00 92.44 88 SER A N 1
ATOM 626 C CA . SER A 1 88 ? 16.773 1.275 -16.332 1.00 92.44 88 SER A CA 1
ATOM 627 C C . SER A 1 88 ? 16.676 0.513 -17.652 1.00 92.44 88 SER A C 1
ATOM 629 O O . SER A 1 88 ? 16.739 -0.719 -17.678 1.00 92.44 88 SER A O 1
ATOM 631 N N . ALA A 1 89 ? 16.578 1.248 -18.762 1.00 87.56 89 ALA A N 1
ATOM 632 C CA . ALA A 1 89 ? 16.708 0.647 -20.081 1.00 87.56 89 ALA A CA 1
ATOM 633 C C . ALA A 1 89 ? 18.085 -0.035 -20.208 1.00 87.56 89 ALA A C 1
ATOM 635 O O . ALA A 1 89 ? 19.082 0.543 -19.758 1.00 87.56 89 ALA A O 1
ATOM 636 N N . PRO A 1 90 ? 18.173 -1.228 -20.822 1.00 84.19 90 PRO A N 1
ATOM 637 C CA . PRO A 1 90 ? 19.459 -1.838 -21.121 1.00 84.19 90 PRO A CA 1
ATOM 638 C C . PRO A 1 90 ? 20.305 -0.899 -21.987 1.00 84.19 90 PRO A C 1
ATOM 640 O O . PRO A 1 90 ? 19.833 -0.387 -23.003 1.00 84.19 90 PRO A O 1
ATOM 643 N N . THR A 1 91 ? 21.555 -0.676 -21.593 1.00 85.62 91 THR A N 1
ATOM 644 C CA . THR A 1 91 ? 22.544 0.064 -22.382 1.00 85.62 91 THR A CA 1
ATOM 645 C C . THR A 1 91 ? 23.618 -0.896 -22.881 1.00 85.62 91 THR A C 1
ATOM 647 O O . THR A 1 91 ? 23.865 -1.932 -22.269 1.00 85.62 91 THR A O 1
ATOM 650 N N . GLY A 1 92 ? 24.249 -0.567 -24.009 1.00 79.94 92 GLY A N 1
ATOM 651 C CA . GLY A 1 92 ? 25.398 -1.323 -24.521 1.00 79.94 92 GLY A CA 1
ATOM 652 C C . GLY A 1 92 ? 25.064 -2.475 -25.466 1.00 79.94 92 GLY A C 1
ATOM 653 O O . GLY A 1 92 ? 25.981 -3.100 -25.975 1.00 79.94 92 GLY A O 1
ATOM 654 N N . LEU A 1 93 ? 23.786 -2.719 -25.760 1.00 83.25 93 LEU A N 1
ATOM 655 C CA . LEU A 1 93 ? 23.400 -3.703 -26.764 1.00 83.25 93 LEU A CA 1
ATOM 656 C C . LEU A 1 93 ? 23.609 -3.099 -28.154 1.00 83.25 93 LEU A C 1
ATOM 658 O O . LEU A 1 93 ? 22.904 -2.169 -28.546 1.00 83.25 93 LEU A O 1
ATOM 662 N N . SER A 1 94 ? 24.564 -3.649 -28.891 1.00 85.88 94 SER A N 1
ATOM 663 C CA . SER A 1 94 ? 24.840 -3.313 -30.286 1.00 85.88 94 SER A CA 1
ATOM 664 C C . SER A 1 94 ? 24.874 -4.587 -31.119 1.00 85.88 94 SER A C 1
ATOM 666 O O . SER A 1 94 ? 25.064 -5.685 -30.596 1.00 85.88 94 SER A O 1
ATOM 668 N N . LEU A 1 95 ? 24.713 -4.471 -32.434 1.00 87.25 95 LEU A N 1
ATOM 669 C CA . LEU A 1 95 ? 25.180 -5.526 -33.325 1.00 87.25 95 LEU A CA 1
ATOM 670 C C . LEU A 1 95 ? 26.691 -5.696 -33.131 1.00 87.25 95 LEU A C 1
ATOM 672 O O . LEU A 1 95 ? 27.419 -4.706 -33.023 1.00 87.25 95 LEU A O 1
ATOM 676 N N . ALA A 1 96 ? 27.163 -6.942 -33.086 1.00 87.62 96 ALA A N 1
ATOM 677 C CA . ALA A 1 96 ? 28.599 -7.188 -33.153 1.00 87.62 96 ALA A CA 1
ATOM 678 C C . ALA A 1 96 ? 29.132 -6.704 -34.512 1.00 87.62 96 ALA A C 1
ATOM 680 O O . ALA A 1 96 ? 28.439 -6.863 -35.518 1.00 87.62 96 ALA A O 1
ATOM 681 N N . ASP A 1 97 ? 30.368 -6.199 -34.573 1.00 85.00 97 ASP A N 1
ATOM 682 C CA . ASP A 1 97 ? 30.970 -5.671 -35.813 1.00 85.00 97 ASP A CA 1
ATOM 683 C C . ASP A 1 97 ? 30.885 -6.652 -36.995 1.00 85.00 97 ASP A C 1
ATOM 685 O O . ASP A 1 97 ? 30.656 -6.254 -38.133 1.00 85.00 97 ASP A O 1
ATOM 689 N N . SER A 1 98 ? 31.009 -7.964 -36.744 1.00 85.25 98 SER A N 1
ATOM 690 C CA . SER A 1 98 ? 30.883 -9.005 -37.784 1.00 85.25 98 SER A CA 1
ATOM 691 C C . SER A 1 98 ? 29.492 -9.087 -38.42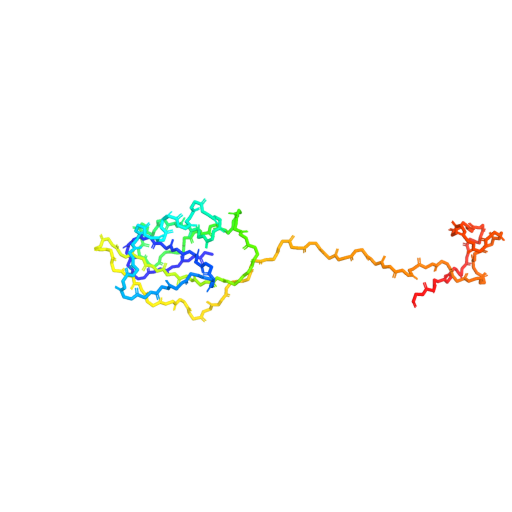3 1.00 85.25 98 SER A C 1
ATOM 693 O O . SER A 1 98 ? 29.315 -9.703 -39.475 1.00 85.25 98 SER A O 1
ATOM 695 N N . SER A 1 99 ? 28.506 -8.524 -37.739 1.00 87.31 99 SER A N 1
ATOM 696 C CA . SER A 1 99 ? 27.081 -8.650 -38.003 1.00 87.31 99 SER A CA 1
ATOM 697 C C . SER A 1 99 ? 26.447 -7.298 -38.367 1.00 87.31 99 SER A C 1
ATOM 699 O O . SER A 1 99 ? 25.313 -7.288 -38.846 1.00 87.31 99 SER A O 1
ATOM 701 N N . ASN A 1 100 ? 27.161 -6.173 -38.204 1.00 86.81 100 ASN A N 1
ATOM 702 C CA . ASN A 1 100 ? 26.717 -4.826 -38.576 1.00 86.81 100 ASN A CA 1
ATOM 703 C C . ASN A 1 100 ? 27.177 -4.465 -40.005 1.00 86.81 100 ASN A C 1
ATOM 705 O O . ASN A 1 100 ? 28.230 -3.876 -40.228 1.00 86.81 100 ASN A O 1
ATOM 709 N N . THR A 1 101 ? 26.445 -4.925 -41.023 1.00 85.25 101 THR A N 1
ATOM 710 C CA . THR A 1 101 ? 26.898 -4.767 -42.415 1.00 85.25 101 THR A CA 1
ATOM 711 C C . THR A 1 101 ? 26.720 -3.331 -42.909 1.00 85.25 101 THR A C 1
ATOM 713 O O . THR A 1 101 ? 25.604 -2.824 -42.900 1.00 85.25 101 THR A O 1
ATOM 716 N N . GLY A 1 102 ? 27.758 -2.742 -43.500 1.00 83.75 102 GLY A N 1
ATOM 717 C CA . GLY A 1 102 ? 27.708 -1.365 -43.993 1.00 83.75 102 GLY A CA 1
ATOM 718 C C . GLY A 1 102 ? 28.497 -0.453 -43.065 1.00 83.75 102 GLY A C 1
ATOM 719 O O . GLY A 1 102 ? 29.723 -0.538 -43.055 1.00 83.75 102 GLY A O 1
ATOM 720 N N . SER A 1 103 ? 27.813 0.420 -42.324 1.00 84.94 103 SER A N 1
ATOM 721 C CA . SER A 1 103 ? 28.435 1.250 -41.289 1.00 84.94 103 SER A CA 1
ATOM 722 C C . SER A 1 103 ? 28.375 0.537 -39.940 1.00 84.94 103 SER A C 1
ATOM 724 O O . SER A 1 103 ? 27.332 0.024 -39.559 1.00 84.94 103 SER A O 1
ATOM 726 N N . ASN A 1 104 ? 29.470 0.545 -39.179 1.00 82.94 104 ASN A N 1
ATOM 727 C CA . ASN A 1 104 ? 29.468 -0.057 -37.842 1.00 82.94 104 ASN A CA 1
ATOM 728 C C . ASN A 1 104 ? 28.845 0.854 -36.767 1.00 82.94 104 ASN A C 1
ATOM 730 O O . ASN A 1 104 ? 28.591 0.392 -35.658 1.00 82.94 104 ASN A O 1
ATOM 734 N N . ASP A 1 105 ? 28.543 2.109 -37.110 1.00 83.38 105 ASP A N 1
ATOM 735 C CA . ASP A 1 105 ? 28.117 3.137 -36.152 1.00 83.38 105 ASP A CA 1
ATOM 736 C C . ASP A 1 105 ? 26.599 3.402 -36.150 1.00 83.38 105 ASP A C 1
ATOM 738 O O . ASP A 1 105 ? 26.117 4.208 -35.355 1.00 83.38 105 ASP A O 1
ATOM 742 N N . ASP A 1 106 ? 25.828 2.775 -37.045 1.00 82.81 106 ASP A N 1
ATOM 743 C CA . ASP A 1 106 ? 24.394 3.066 -37.225 1.00 82.81 106 ASP A CA 1
ATOM 744 C C . ASP A 1 106 ? 23.453 1.939 -36.771 1.00 82.81 106 ASP A C 1
ATOM 746 O O . ASP A 1 106 ? 22.237 2.134 -36.738 1.00 82.81 106 ASP A O 1
ATOM 750 N N . ASN A 1 107 ? 24.005 0.790 -36.368 1.00 82.25 107 ASN A N 1
ATOM 751 C CA . ASN A 1 107 ? 23.257 -0.401 -35.962 1.00 82.25 107 ASN A CA 1
ATOM 752 C C . ASN A 1 107 ? 22.273 -0.906 -37.048 1.00 82.25 107 ASN A C 1
ATOM 754 O O . ASN A 1 107 ? 21.244 -1.509 -36.727 1.00 82.25 107 ASN A O 1
ATOM 758 N N . ILE A 1 108 ? 22.558 -0.637 -38.331 1.00 87.25 108 ILE A N 1
ATOM 759 C CA . ILE A 1 108 ? 21.756 -1.069 -39.480 1.00 87.25 108 ILE A CA 1
ATOM 760 C C . ILE A 1 108 ? 22.476 -2.214 -40.190 1.00 87.25 108 ILE A C 1
ATOM 762 O O . ILE A 1 108 ? 23.576 -2.060 -40.704 1.00 87.25 108 ILE A O 1
ATOM 766 N N . THR A 1 109 ? 21.808 -3.363 -40.321 1.00 88.06 109 THR A N 1
ATOM 767 C CA . THR A 1 109 ? 22.369 -4.530 -41.011 1.00 88.06 109 THR A CA 1
ATOM 768 C C . THR A 1 109 ? 21.442 -5.098 -42.079 1.00 88.06 109 THR A C 1
ATOM 770 O O . THR A 1 109 ? 20.223 -5.136 -41.938 1.00 88.06 109 THR A O 1
ATOM 773 N N . SER A 1 110 ? 22.050 -5.559 -43.168 1.00 89.50 110 SER A N 1
ATOM 774 C CA . SER A 1 110 ? 21.446 -6.351 -44.242 1.00 89.50 110 SER A CA 1
ATOM 775 C C . SER A 1 110 ? 21.687 -7.852 -44.044 1.00 89.50 110 SER A C 1
ATOM 777 O O . SER A 1 110 ? 21.269 -8.656 -44.878 1.00 89.50 110 SER A O 1
ATOM 779 N N . GLN A 1 111 ? 22.377 -8.257 -42.971 1.00 89.12 111 GLN A N 1
ATOM 780 C CA . GLN A 1 111 ? 22.556 -9.662 -42.624 1.00 89.12 111 GLN A CA 1
ATOM 781 C C . GLN A 1 111 ? 21.225 -10.257 -42.146 1.00 89.12 111 GLN A C 1
ATOM 783 O O . GLN A 1 111 ? 20.602 -9.763 -41.211 1.00 89.12 111 GLN A O 1
ATOM 788 N N . THR A 1 112 ? 20.784 -11.340 -42.785 1.00 87.31 112 THR A N 1
ATOM 789 C CA . THR A 1 112 ? 19.471 -11.964 -42.533 1.00 87.31 112 THR A CA 1
ATOM 790 C C . THR A 1 112 ? 19.562 -13.291 -41.774 1.00 87.31 112 THR A C 1
ATOM 792 O O . THR A 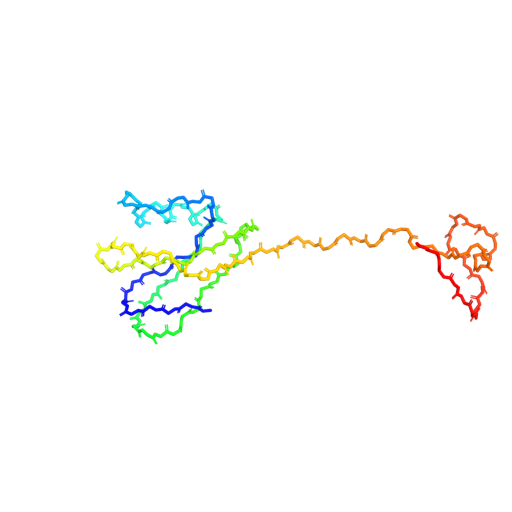1 112 ? 18.560 -13.983 -41.601 1.00 87.31 112 THR A O 1
ATOM 795 N N . SER A 1 113 ? 20.759 -13.709 -41.351 1.00 87.50 113 SER A N 1
ATOM 796 C CA . SER A 1 113 ? 21.003 -14.989 -40.670 1.00 87.50 113 SER A CA 1
ATOM 797 C C . SER A 1 113 ? 22.214 -14.891 -39.742 1.00 87.50 113 SER A C 1
ATOM 799 O O . SER A 1 113 ? 23.145 -14.158 -40.049 1.00 87.50 113 SER A O 1
ATOM 801 N N . ALA A 1 114 ? 22.225 -15.672 -38.65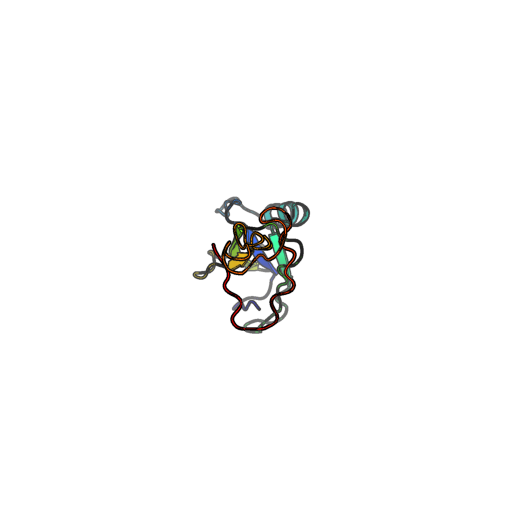5 1.00 87.44 114 ALA A N 1
ATOM 802 C CA . ALA A 1 114 ? 23.353 -15.778 -37.715 1.00 87.44 114 ALA A CA 1
ATOM 803 C C . ALA A 1 114 ? 23.798 -14.451 -37.062 1.00 87.44 114 ALA A C 1
ATOM 805 O O . ALA A 1 114 ? 24.970 -14.284 -36.733 1.00 87.44 114 ALA A O 1
ATOM 806 N N . LEU A 1 115 ? 22.852 -13.534 -36.841 1.00 88.50 115 LEU A N 1
ATOM 807 C CA . LEU A 1 115 ? 23.117 -12.251 -36.203 1.00 88.50 115 LEU A CA 1
ATOM 808 C C . LEU A 1 115 ? 23.620 -12.434 -34.768 1.00 88.50 115 LEU A C 1
ATOM 810 O O . LEU A 1 115 ? 23.013 -13.153 -33.971 1.00 88.50 115 LEU A O 1
ATOM 814 N N . THR A 1 116 ? 24.697 -11.734 -34.436 1.00 88.12 116 THR A N 1
ATOM 815 C CA . THR A 1 116 ? 25.253 -11.687 -33.082 1.00 88.12 116 THR A CA 1
ATOM 816 C C . THR A 1 116 ? 25.168 -10.275 -32.515 1.00 88.12 116 THR A C 1
ATOM 818 O O . THR A 1 116 ? 25.309 -9.285 -33.237 1.00 88.12 116 THR A O 1
ATOM 821 N N . LEU A 1 117 ? 24.924 -10.193 -31.209 1.00 87.06 117 LEU A N 1
ATOM 822 C CA . LEU A 1 117 ? 24.895 -8.949 -30.446 1.00 87.06 117 LEU A CA 1
ATOM 823 C C . LEU A 1 117 ? 26.150 -8.873 -29.573 1.00 87.06 117 LEU A C 1
ATOM 825 O O . LEU A 1 117 ? 26.618 -9.897 -29.071 1.00 87.06 117 LEU A O 1
ATOM 829 N N . SER A 1 118 ? 26.675 -7.670 -29.394 1.00 80.44 118 SER A N 1
ATOM 830 C CA . SER A 1 118 ? 27.674 -7.329 -28.386 1.00 80.44 118 SER A CA 1
ATOM 831 C C . SER A 1 118 ? 27.015 -6.529 -27.260 1.00 80.44 118 SER A C 1
ATOM 833 O O . SER A 1 118 ? 26.013 -5.842 -27.478 1.00 80.44 118 SER A O 1
ATOM 835 N N . GLY A 1 119 ? 27.553 -6.671 -26.048 1.00 71.19 119 GLY A N 1
ATOM 836 C CA . GLY A 1 119 ? 27.091 -6.026 -24.819 1.00 71.19 119 GLY A CA 1
ATOM 837 C C . GLY A 1 119 ? 27.948 -6.422 -23.630 1.00 71.19 119 GLY A C 1
ATOM 838 O O . GLY A 1 119 ? 28.525 -7.534 -23.680 1.00 71.19 119 GLY A O 1
#

pLDDT: mean 92.41, std 5.15, range [71.19, 97.94]

Organism: NCBI:txid2360

Secondary structure (DSSP, 8-state):
-B--SSSEEEEEEETTS---TT--HHHHHHHHTTTSEEEEEE-STT--B----TTPPSEEEEEEEEETT-PBPPPPSS-EEE--PPPPPP---EE-TTT--S-TTS------SS--EE-